Protein AF-A0A3C1U8N4-F1 (afdb_monomer_lite)

Sequence (64 aa):
MTRDILMFGSVIVGMIMISRAKIQFQKRQRVMDDNKYSRHELIVLYAGYAFMAMAFILAAFIKF

Structure (mmCIF, N/CA/C/O backbone):
data_AF-A0A3C1U8N4-F1
#
_entry.id   AF-A0A3C1U8N4-F1
#
loop_
_atom_site.group_PDB
_atom_site.id
_atom_site.type_symbol
_atom_site.label_atom_id
_atom_site.label_alt_id
_atom_site.label_comp_id
_atom_site.label_asym_id
_atom_site.label_entity_id
_atom_site.label_seq_id
_atom_site.pdbx_PDB_ins_code
_atom_site.Cartn_x
_atom_site.Cartn_y
_atom_site.Cartn_z
_atom_site.occupancy
_atom_site.B_iso_or_equiv
_atom_site.auth_seq_id
_atom_site.auth_comp_id
_atom_site.auth_asym_id
_atom_site.auth_atom_id
_atom_site.pdbx_PDB_model_num
ATOM 1 N N . MET A 1 1 ? -7.929 6.768 22.616 1.00 69.88 1 MET A N 1
ATOM 2 C CA . MET A 1 1 ? -6.565 7.274 22.348 1.00 69.88 1 MET A CA 1
ATOM 3 C C . MET A 1 1 ? -5.675 6.243 21.651 1.00 69.88 1 MET A C 1
ATOM 5 O O . MET A 1 1 ? -5.420 6.418 20.470 1.00 69.88 1 MET A O 1
ATOM 9 N N 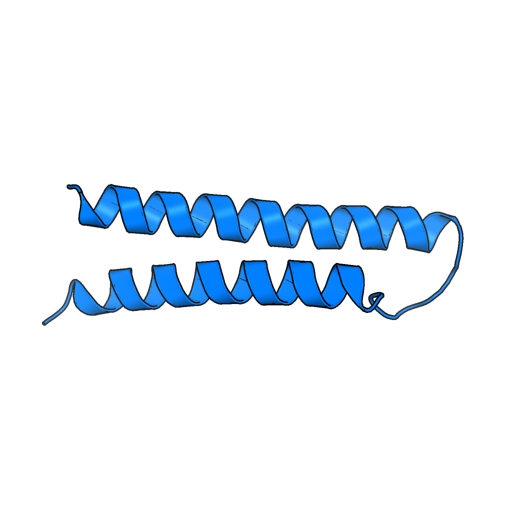. THR A 1 2 ?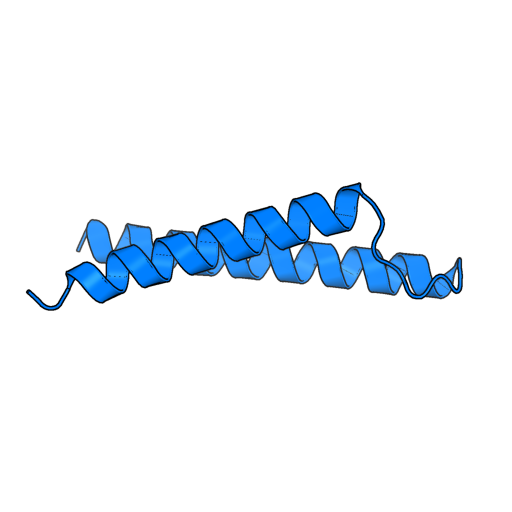 -5.249 5.141 22.290 1.00 79.56 2 THR A N 1
ATOM 10 C CA . THR A 1 2 ? -4.390 4.122 21.631 1.00 79.56 2 THR A CA 1
ATOM 11 C C . THR A 1 2 ? -5.030 3.515 20.380 1.00 79.56 2 THR A C 1
ATOM 13 O O . THR A 1 2 ? -4.369 3.316 19.368 1.00 79.56 2 THR A O 1
ATOM 16 N N . ARG A 1 3 ? -6.346 3.284 20.413 1.00 75.38 3 ARG A N 1
ATOM 17 C CA . ARG A 1 3 ? -7.100 2.748 19.275 1.00 75.38 3 ARG A CA 1
ATOM 18 C C . ARG A 1 3 ? -7.213 3.726 18.104 1.00 75.38 3 ARG A C 1
ATOM 20 O O . ARG A 1 3 ? -7.113 3.306 16.959 1.00 75.38 3 ARG A O 1
ATOM 27 N N . ASP A 1 4 ? -7.369 5.015 18.396 1.00 82.25 4 ASP A N 1
ATOM 28 C CA . ASP A 1 4 ? -7.449 6.073 17.380 1.00 82.25 4 ASP A CA 1
ATOM 29 C C . ASP A 1 4 ? -6.101 6.243 16.675 1.00 82.25 4 ASP A C 1
ATOM 31 O O . ASP A 1 4 ? -6.050 6.391 15.457 1.00 82.25 4 ASP A O 1
ATOM 35 N N . ILE A 1 5 ? -5.001 6.125 17.430 1.00 87.19 5 ILE A N 1
ATOM 36 C CA . ILE A 1 5 ? -3.635 6.100 16.892 1.00 87.19 5 ILE A CA 1
ATOM 37 C C . ILE A 1 5 ? -3.439 4.883 15.981 1.00 87.19 5 ILE A C 1
ATOM 39 O O . ILE A 1 5 ? -2.895 5.028 14.889 1.00 87.19 5 ILE A O 1
ATOM 43 N N . LEU A 1 6 ? -3.910 3.698 16.389 1.00 84.62 6 LEU A N 1
ATOM 44 C CA . LEU A 1 6 ? -3.843 2.492 15.558 1.00 84.62 6 LEU A CA 1
ATOM 45 C C . LEU A 1 6 ? -4.659 2.648 14.272 1.00 84.62 6 LEU A C 1
ATOM 47 O O . LEU A 1 6 ? -4.139 2.382 13.194 1.00 84.62 6 LEU A O 1
ATOM 51 N N . MET A 1 7 ? -5.892 3.147 14.367 1.00 86.38 7 MET A N 1
ATOM 52 C CA . MET A 1 7 ? -6.744 3.419 13.208 1.00 86.38 7 MET A CA 1
ATOM 53 C C . MET A 1 7 ? -6.063 4.394 12.242 1.00 86.38 7 MET A C 1
ATOM 55 O O . MET A 1 7 ? -5.942 4.104 11.054 1.00 86.38 7 MET A O 1
ATOM 59 N N . PHE A 1 8 ? -5.572 5.526 12.748 1.00 89.38 8 PHE A N 1
ATOM 60 C CA . PHE A 1 8 ? -4.914 6.544 11.934 1.00 89.38 8 PHE A CA 1
ATOM 61 C C . PHE A 1 8 ? -3.617 6.021 11.301 1.00 89.38 8 PHE A C 1
ATOM 63 O O . PHE A 1 8 ? -3.369 6.241 10.115 1.00 89.38 8 PHE A O 1
ATOM 70 N N . GLY A 1 9 ? -2.831 5.247 12.0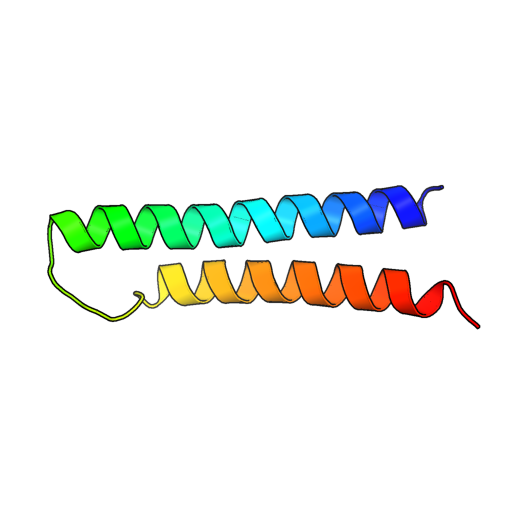54 1.00 90.62 9 GLY A N 1
ATOM 71 C CA . GLY A 1 9 ? -1.638 4.568 11.554 1.00 90.62 9 GLY A CA 1
ATOM 72 C C . GLY A 1 9 ? -1.956 3.594 10.419 1.00 90.62 9 GLY A C 1
ATOM 73 O O . GLY A 1 9 ? -1.303 3.635 9.376 1.00 90.62 9 GLY A O 1
ATOM 74 N N . SER A 1 10 ? -2.997 2.770 10.566 1.00 90.69 10 SER A N 1
ATOM 75 C CA . SER A 1 10 ? -3.447 1.842 9.522 1.00 90.69 10 SER A CA 1
ATOM 76 C C . SER A 1 10 ? -3.911 2.566 8.256 1.00 90.69 10 SER A C 1
ATOM 78 O O . SER A 1 10 ? -3.568 2.132 7.157 1.00 90.69 10 SER A O 1
ATOM 80 N N . VAL A 1 11 ? -4.620 3.695 8.384 1.00 92.81 11 VAL A N 1
ATOM 81 C CA . VAL A 1 11 ? -5.023 4.519 7.228 1.00 92.81 11 VAL A CA 1
ATOM 82 C C . VAL A 1 11 ? -3.802 5.074 6.500 1.00 92.81 11 VAL A C 1
ATOM 84 O O . VAL A 1 11 ? -3.711 4.947 5.279 1.00 92.81 11 VAL A O 1
ATOM 87 N N . ILE A 1 12 ? -2.843 5.655 7.227 1.00 94.94 12 ILE A N 1
ATOM 88 C CA . ILE A 1 12 ? -1.629 6.225 6.626 1.00 94.94 12 ILE A CA 1
ATOM 89 C C . ILE A 1 12 ? -0.846 5.146 5.878 1.00 94.94 12 ILE A C 1
ATOM 91 O O . ILE A 1 12 ? -0.488 5.336 4.715 1.00 94.94 12 ILE A O 1
ATOM 95 N N . VAL A 1 13 ? -0.606 3.999 6.517 1.00 94.94 13 VAL A N 1
ATOM 96 C CA . VAL A 1 13 ? 0.121 2.884 5.897 1.00 94.94 13 VAL A CA 1
ATOM 97 C C . VAL A 1 13 ? -0.621 2.385 4.655 1.00 94.94 13 VAL A C 1
ATOM 99 O O . VAL A 1 13 ? -0.005 2.246 3.596 1.00 94.94 13 VAL A O 1
ATOM 102 N N . GLY A 1 14 ? -1.943 2.206 4.738 1.00 93.56 14 GLY A N 1
ATOM 103 C CA . GLY A 1 14 ? -2.779 1.803 3.606 1.00 93.56 14 GLY A CA 1
ATOM 104 C C . GLY A 1 14 ? -2.691 2.775 2.426 1.00 93.56 14 GLY A C 1
ATOM 105 O O . GLY A 1 14 ? -2.437 2.358 1.293 1.00 93.56 14 GLY A O 1
ATOM 106 N N . MET A 1 15 ? -2.808 4.081 2.685 1.00 94.81 15 MET A N 1
ATOM 107 C CA . MET A 1 15 ? -2.679 5.124 1.662 1.00 94.81 15 MET A CA 1
ATOM 108 C C . MET A 1 15 ? -1.291 5.148 1.018 1.00 94.81 15 MET A C 1
ATOM 110 O O . MET A 1 15 ? -1.192 5.258 -0.208 1.00 94.81 15 MET A O 1
ATOM 114 N N . ILE A 1 16 ? -0.220 5.018 1.809 1.00 95.19 16 ILE A N 1
ATOM 115 C CA . ILE A 1 16 ? 1.155 4.976 1.293 1.00 95.19 16 ILE A CA 1
ATOM 116 C C . ILE A 1 16 ? 1.333 3.766 0.374 1.00 95.19 16 ILE A C 1
ATOM 118 O O . ILE A 1 16 ? 1.866 3.916 -0.725 1.00 95.19 16 ILE A O 1
ATOM 122 N N . MET A 1 17 ? 0.867 2.580 0.776 1.00 93.75 17 MET A N 1
ATOM 123 C CA . MET A 1 17 ? 0.993 1.365 -0.036 1.00 93.75 17 MET A CA 1
ATOM 124 C C . MET A 1 17 ? 0.239 1.488 -1.363 1.00 93.75 17 MET A C 1
ATOM 126 O O . MET A 1 17 ? 0.835 1.272 -2.420 1.00 93.75 17 MET A O 1
ATOM 130 N N . ILE A 1 18 ? -1.024 1.926 -1.334 1.00 94.31 18 ILE A N 1
ATOM 131 C CA . ILE A 1 18 ? -1.825 2.145 -2.551 1.00 94.31 18 ILE A CA 1
ATOM 132 C C . ILE A 1 18 ? -1.146 3.174 -3.464 1.00 94.31 18 ILE A C 1
ATOM 134 O O . ILE A 1 18 ? -1.038 2.962 -4.673 1.00 94.31 18 ILE A O 1
ATOM 138 N N . SER A 1 19 ? -0.644 4.272 -2.895 1.00 94.88 19 SER A N 1
ATOM 139 C CA . SER A 1 19 ? 0.040 5.316 -3.663 1.00 94.88 19 SER A CA 1
ATOM 140 C C . SER A 1 19 ? 1.329 4.797 -4.296 1.00 94.88 19 SER A C 1
ATOM 142 O O . SER A 1 19 ? 1.579 5.057 -5.471 1.00 94.88 19 SER A O 1
ATOM 144 N N . ARG A 1 20 ? 2.129 4.003 -3.571 1.00 92.94 20 ARG A N 1
ATOM 145 C CA . ARG A 1 20 ? 3.346 3.391 -4.125 1.00 92.94 20 ARG A CA 1
ATOM 146 C C . ARG A 1 20 ? 3.034 2.414 -5.254 1.00 92.94 20 ARG A C 1
ATOM 148 O O . ARG A 1 20 ? 3.719 2.480 -6.272 1.00 92.94 20 ARG A O 1
ATOM 155 N N . ALA A 1 21 ? 2.002 1.582 -5.117 1.00 91.88 21 ALA A N 1
ATOM 156 C CA . ALA A 1 21 ? 1.567 0.680 -6.185 1.00 91.88 21 ALA A CA 1
ATOM 157 C C . ALA A 1 21 ? 1.155 1.457 -7.448 1.00 91.88 21 ALA A C 1
ATOM 159 O O . ALA A 1 21 ? 1.584 1.121 -8.551 1.00 91.88 21 ALA A O 1
ATOM 160 N N . LYS A 1 22 ? 0.397 2.552 -7.294 1.00 91.88 22 LYS A N 1
ATOM 161 C CA . LYS A 1 22 ? 0.004 3.421 -8.416 1.00 91.88 22 LYS A CA 1
ATOM 162 C C . LYS A 1 22 ? 1.190 4.132 -9.067 1.00 91.88 22 LYS A C 1
ATOM 164 O O . LYS A 1 22 ? 1.258 4.190 -10.290 1.00 91.88 22 LYS A O 1
ATOM 169 N N . ILE A 1 23 ? 2.138 4.638 -8.278 1.00 93.19 23 ILE A N 1
ATOM 170 C CA . ILE A 1 23 ? 3.350 5.284 -8.804 1.00 93.19 23 ILE A CA 1
ATOM 171 C C . ILE A 1 23 ? 4.211 4.274 -9.571 1.00 93.19 23 ILE A C 1
ATOM 173 O O . ILE A 1 23 ? 4.735 4.611 -10.630 1.00 93.19 2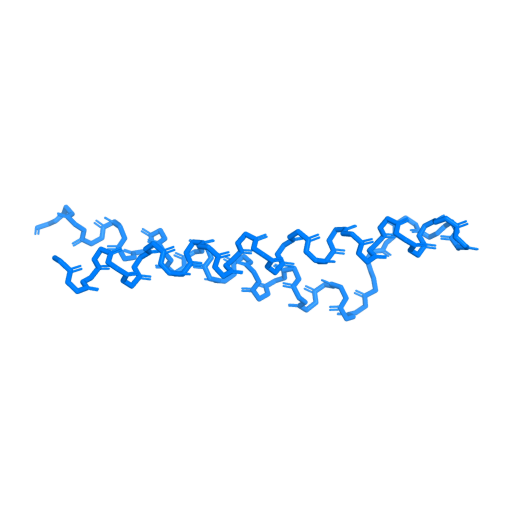3 ILE A O 1
ATOM 177 N N . GLN A 1 24 ? 4.369 3.050 -9.058 1.00 90.81 24 GLN A N 1
ATOM 178 C CA . GLN A 1 24 ? 5.100 1.985 -9.754 1.00 90.81 24 GLN A CA 1
ATOM 179 C C . GLN A 1 24 ? 4.430 1.625 -11.079 1.00 90.81 24 GLN A C 1
ATOM 181 O O . GLN A 1 24 ? 5.105 1.626 -12.106 1.00 90.81 24 GLN A O 1
ATOM 186 N N . PHE A 1 25 ? 3.109 1.448 -11.067 1.00 91.81 25 PHE A N 1
ATOM 187 C CA . PHE A 1 25 ? 2.330 1.190 -12.271 1.00 91.81 25 PHE A CA 1
ATOM 188 C C . PHE A 1 25 ? 2.499 2.304 -13.308 1.00 91.81 25 PHE A C 1
ATOM 190 O O . PHE A 1 25 ? 2.875 2.038 -14.443 1.00 91.81 25 PHE A O 1
ATOM 197 N N . GLN A 1 26 ? 2.336 3.567 -12.906 1.00 90.25 26 GLN A N 1
ATOM 198 C CA . GLN A 1 26 ? 2.499 4.703 -13.814 1.00 90.25 26 GLN A CA 1
ATOM 199 C C . GLN A 1 26 ? 3.931 4.812 -14.357 1.00 90.25 26 GLN A C 1
ATOM 201 O O . GLN A 1 26 ? 4.127 5.161 -15.519 1.00 90.25 26 GLN A O 1
ATOM 206 N N . LYS A 1 27 ? 4.949 4.525 -13.536 1.00 90.38 27 LYS A N 1
ATOM 207 C CA . LYS A 1 27 ? 6.344 4.488 -13.995 1.00 90.38 27 LYS A CA 1
ATOM 208 C C . LYS A 1 27 ? 6.566 3.380 -15.017 1.00 90.38 27 LYS A C 1
ATOM 210 O O . LYS A 1 27 ? 7.254 3.626 -16.002 1.00 90.38 27 LYS A O 1
ATOM 215 N N . ARG A 1 28 ? 5.983 2.197 -14.808 1.00 88.81 28 ARG A N 1
ATOM 216 C CA . ARG A 1 28 ? 6.103 1.082 -15.750 1.00 88.81 28 ARG A CA 1
ATOM 217 C C . ARG A 1 28 ? 5.359 1.363 -17.053 1.00 88.81 28 ARG A C 1
ATOM 219 O O . ARG A 1 28 ? 5.940 1.142 -18.107 1.00 88.81 28 ARG A O 1
ATOM 226 N N . GLN A 1 29 ? 4.167 1.957 -16.983 1.00 88.81 29 GLN A N 1
ATOM 227 C CA . GLN A 1 29 ? 3.384 2.339 -18.163 1.00 88.81 29 GLN A CA 1
ATOM 228 C C . GLN A 1 29 ? 4.105 3.311 -19.105 1.00 88.81 29 GLN A C 1
ATOM 230 O O . GLN A 1 29 ? 3.840 3.327 -20.299 1.00 88.81 29 GLN A O 1
ATOM 235 N N . ARG A 1 30 ? 5.065 4.100 -18.603 1.00 86.50 30 ARG A N 1
ATOM 236 C CA . ARG A 1 30 ? 5.909 4.956 -19.459 1.00 86.50 30 ARG A CA 1
ATOM 237 C C . ARG A 1 30 ? 6.900 4.174 -20.327 1.00 86.50 30 ARG A C 1
ATOM 239 O O . ARG A 1 30 ? 7.450 4.750 -21.257 1.00 86.50 30 ARG A O 1
ATOM 246 N N . VAL A 1 31 ? 7.179 2.918 -19.984 1.00 87.44 31 VAL A N 1
ATOM 247 C CA . VAL A 1 31 ? 8.191 2.069 -20.635 1.00 87.44 31 VAL A CA 1
ATOM 248 C C . VAL A 1 31 ? 7.543 0.889 -21.361 1.00 87.44 31 VAL A C 1
ATOM 250 O O . VAL A 1 31 ? 8.002 0.497 -22.428 1.00 87.44 31 VAL A O 1
ATOM 253 N N . MET A 1 32 ? 6.477 0.327 -20.796 1.00 83.31 32 MET A N 1
ATOM 254 C CA . MET A 1 32 ? 5.699 -0.765 -21.368 1.00 83.31 32 MET A CA 1
ATOM 255 C C . MET A 1 32 ? 4.225 -0.397 -21.310 1.00 83.31 32 MET A C 1
ATOM 257 O O . MET A 1 32 ? 3.703 -0.179 -20.223 1.00 83.31 32 MET A O 1
ATOM 261 N N . ASP A 1 33 ? 3.554 -0.358 -22.458 1.00 80.38 33 ASP A N 1
ATOM 262 C CA . ASP A 1 33 ? 2.131 -0.016 -22.543 1.00 80.38 33 ASP A CA 1
ATOM 263 C C . ASP A 1 33 ? 1.245 -1.222 -22.180 1.00 80.38 33 ASP A C 1
ATOM 265 O O . ASP A 1 33 ? 0.465 -1.744 -22.979 1.00 80.38 33 ASP A O 1
ATOM 269 N N . ASP A 1 34 ? 1.433 -1.748 -20.968 1.00 82.19 34 ASP A N 1
ATOM 270 C CA . ASP A 1 34 ? 0.595 -2.794 -20.409 1.00 82.19 34 ASP A CA 1
ATOM 271 C C . ASP A 1 34 ? -0.478 -2.188 -19.494 1.00 82.19 34 ASP A C 1
ATOM 273 O O . ASP A 1 34 ? -0.222 -1.564 -18.465 1.00 82.19 34 ASP A O 1
ATOM 277 N N . ASN A 1 35 ? -1.747 -2.385 -19.850 1.00 80.19 35 ASN A N 1
ATOM 278 C CA . ASN A 1 35 ? -2.865 -1.834 -19.078 1.00 80.19 35 ASN A CA 1
ATOM 279 C C . ASN A 1 35 ? -3.248 -2.699 -17.857 1.00 80.19 35 ASN A C 1
ATOM 281 O O . ASN A 1 35 ? -4.404 -2.738 -17.438 1.00 80.19 35 ASN A O 1
ATOM 285 N N . LYS A 1 36 ? -2.304 -3.477 -17.315 1.00 87.00 36 LYS A N 1
ATOM 286 C CA . LYS A 1 36 ? -2.546 -4.437 -16.227 1.00 87.00 36 LYS A CA 1
ATOM 287 C C . LYS A 1 36 ? -1.493 -4.292 -15.149 1.00 87.00 36 LYS A C 1
ATOM 289 O O . LYS A 1 36 ? -0.312 -4.279 -15.454 1.00 87.00 36 LYS A O 1
ATOM 294 N N . TYR A 1 37 ? -1.895 -4.244 -13.885 1.00 86.25 37 TYR A N 1
ATOM 295 C CA . TYR A 1 37 ? -0.941 -4.263 -12.777 1.00 86.25 37 TYR A CA 1
ATOM 296 C C . TYR A 1 37 ? -0.075 -5.529 -12.806 1.00 86.25 37 TYR A C 1
ATOM 298 O O . TYR A 1 37 ? -0.566 -6.628 -13.080 1.00 86.25 37 TYR A O 1
ATOM 306 N N . SER A 1 38 ? 1.211 -5.390 -12.481 1.00 89.31 38 SER A N 1
ATOM 307 C CA . SER A 1 38 ? 2.070 -6.559 -12.277 1.00 89.31 38 SER A CA 1
ATOM 308 C C . SER A 1 38 ? 1.643 -7.308 -11.017 1.00 89.31 38 SER A C 1
ATOM 310 O O . SER A 1 38 ? 0.987 -6.751 -10.135 1.00 89.31 38 SER A O 1
ATOM 312 N N . ARG A 1 39 ? 2.070 -8.571 -10.878 1.00 90.88 39 ARG A N 1
ATOM 313 C CA . ARG A 1 39 ? 1.835 -9.338 -9.641 1.00 90.88 39 ARG A CA 1
ATOM 314 C C . ARG A 1 39 ? 2.323 -8.586 -8.402 1.00 90.88 39 ARG A C 1
ATOM 316 O O . ARG A 1 39 ? 1.629 -8.581 -7.393 1.00 90.88 39 ARG A O 1
ATOM 323 N N . HIS A 1 40 ? 3.484 -7.933 -8.484 1.00 88.75 40 HIS A N 1
ATOM 324 C CA . HIS A 1 40 ? 4.024 -7.194 -7.348 1.00 88.75 40 HIS A CA 1
ATOM 325 C C . HIS A 1 40 ? 3.167 -5.969 -7.006 1.00 88.75 40 HIS A C 1
ATOM 327 O O . HIS A 1 40 ? 2.830 -5.777 -5.838 1.00 88.75 40 HIS A O 1
ATOM 333 N N . GLU A 1 41 ? 2.771 -5.178 -8.004 1.00 90.25 41 GLU A N 1
ATOM 334 C CA . GLU A 1 41 ? 1.904 -4.015 -7.791 1.00 90.25 41 GLU A CA 1
ATOM 335 C C . GLU A 1 41 ? 0.540 -4.419 -7.237 1.00 90.25 41 GLU A C 1
ATOM 337 O O . GLU A 1 41 ? 0.056 -3.765 -6.320 1.00 90.25 41 GLU A O 1
ATOM 342 N N . LEU A 1 42 ? -0.043 -5.518 -7.729 1.00 92.88 42 LEU A N 1
ATOM 343 C CA . LEU A 1 42 ? -1.282 -6.086 -7.194 1.00 92.88 42 LEU A CA 1
ATOM 344 C C . LEU A 1 42 ? -1.134 -6.460 -5.723 1.00 92.88 42 LEU A C 1
ATOM 346 O O . LEU A 1 42 ? -1.983 -6.082 -4.926 1.00 92.88 42 LEU A O 1
ATOM 350 N N . ILE A 1 43 ? -0.057 -7.150 -5.340 1.00 93.56 43 ILE A N 1
ATOM 351 C CA . ILE A 1 43 ? 0.186 -7.518 -3.937 1.00 93.56 43 ILE A CA 1
ATOM 352 C C . ILE A 1 43 ? 0.265 -6.266 -3.056 1.00 93.56 43 ILE A C 1
ATOM 354 O O . ILE A 1 43 ? -0.362 -6.224 -2.000 1.00 93.56 43 ILE A O 1
ATOM 358 N N . VAL A 1 44 ? 0.992 -5.231 -3.488 1.00 93.31 44 VAL A N 1
ATOM 359 C CA . VAL A 1 44 ? 1.125 -3.979 -2.721 1.00 93.31 44 VAL A CA 1
ATOM 360 C C . VAL A 1 44 ? -0.210 -3.234 -2.645 1.00 9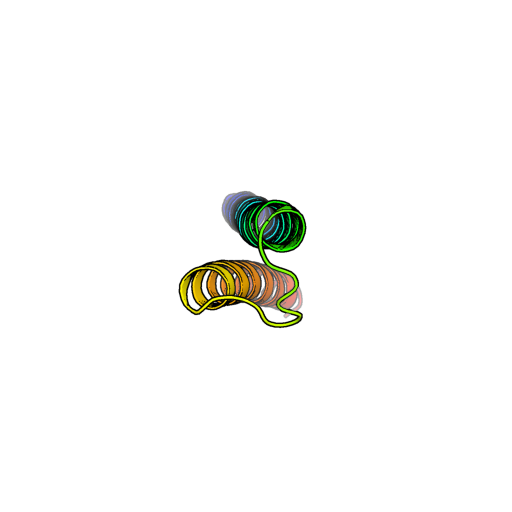3.31 44 VAL A C 1
ATOM 362 O O . VAL A 1 44 ? -0.567 -2.721 -1.584 1.00 93.31 44 VAL A O 1
ATOM 365 N N . LEU A 1 45 ? -0.970 -3.209 -3.741 1.00 93.62 45 LEU A N 1
ATOM 366 C CA . LEU A 1 45 ? -2.297 -2.606 -3.806 1.00 93.62 45 LEU A CA 1
ATOM 367 C C . LEU A 1 45 ? -3.273 -3.320 -2.856 1.00 93.62 45 LEU A C 1
ATOM 369 O O . LEU A 1 45 ? -3.928 -2.666 -2.047 1.00 93.62 45 LEU A O 1
ATOM 373 N N . TYR A 1 46 ? -3.326 -4.655 -2.903 1.00 94.44 46 TYR A N 1
ATOM 374 C CA . TYR A 1 46 ? -4.174 -5.468 -2.029 1.00 94.44 46 TYR A CA 1
ATOM 375 C C . TYR A 1 46 ? -3.771 -5.362 -0.562 1.00 94.44 46 TYR A C 1
ATOM 377 O O . TYR A 1 46 ? -4.646 -5.240 0.290 1.00 94.44 46 TYR A O 1
ATOM 385 N N . ALA A 1 47 ? -2.472 -5.347 -0.256 1.00 93.75 47 ALA A N 1
ATOM 386 C CA . ALA A 1 47 ? -1.999 -5.111 1.102 1.00 93.75 47 ALA A CA 1
ATOM 387 C C . ALA A 1 47 ? -2.455 -3.734 1.610 1.00 93.75 47 ALA A C 1
ATOM 389 O O . ALA A 1 47 ? -2.989 -3.627 2.712 1.00 93.75 47 ALA A O 1
ATOM 390 N N . GLY A 1 48 ? -2.343 -2.692 0.779 1.00 93.69 48 GLY A N 1
ATOM 391 C CA . GLY A 1 48 ? -2.851 -1.362 1.104 1.00 93.69 48 GLY A CA 1
ATOM 392 C C . GLY A 1 48 ? -4.364 -1.341 1.352 1.00 93.69 48 GLY A C 1
ATOM 393 O O . GLY A 1 48 ? -4.813 -0.766 2.343 1.00 93.69 48 GLY A O 1
ATOM 394 N N . TYR A 1 49 ? -5.156 -2.023 0.519 1.00 94.44 49 TYR A N 1
ATOM 395 C CA . TYR A 1 49 ? -6.597 -2.169 0.747 1.00 94.44 49 TYR A CA 1
ATOM 396 C C . TYR A 1 49 ? -6.926 -2.939 2.028 1.00 94.44 49 TYR A C 1
ATOM 398 O O . TYR A 1 49 ? -7.860 -2.554 2.728 1.00 94.44 49 TYR A O 1
ATOM 406 N N . ALA A 1 50 ? -6.153 -3.968 2.380 1.00 94.12 50 ALA A N 1
ATOM 407 C CA . ALA A 1 50 ? -6.334 -4.698 3.631 1.00 94.12 50 ALA A CA 1
ATOM 408 C C . ALA A 1 50 ? -6.118 -3.790 4.855 1.00 94.12 50 ALA A C 1
ATOM 410 O O . ALA A 1 50 ? -6.919 -3.823 5.789 1.00 94.12 50 ALA A O 1
ATOM 411 N N . PHE A 1 51 ? -5.103 -2.918 4.829 1.00 93.25 51 PHE A N 1
ATOM 4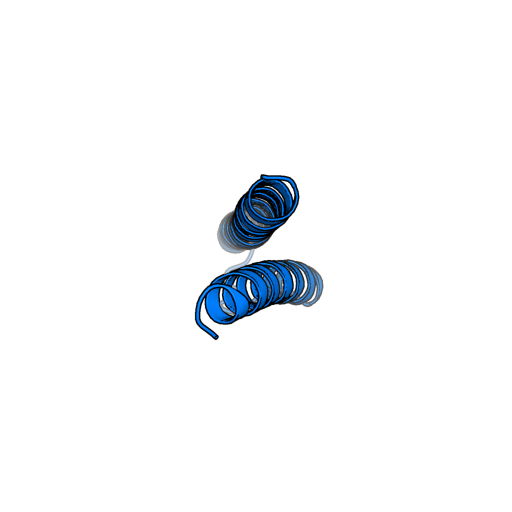12 C CA . PHE A 1 51 ? -4.889 -1.916 5.882 1.00 93.25 51 PHE A CA 1
ATOM 413 C C . PHE A 1 51 ? -6.039 -0.903 5.976 1.00 93.25 51 PHE A C 1
ATOM 415 O O . PHE A 1 51 ? -6.476 -0.577 7.081 1.00 93.25 51 PHE A O 1
ATOM 422 N N . MET A 1 52 ? -6.582 -0.451 4.840 1.00 92.94 52 MET A N 1
ATOM 423 C CA . MET A 1 52 ? -7.749 0.443 4.821 1.00 92.94 52 MET A CA 1
ATOM 424 C C . MET A 1 52 ? -9.009 -0.245 5.367 1.00 92.94 52 MET A C 1
ATOM 426 O O . MET A 1 52 ? -9.752 0.355 6.142 1.00 92.94 52 MET A O 1
ATOM 430 N N . ALA A 1 53 ? -9.237 -1.513 5.014 1.00 91.75 53 ALA A N 1
ATOM 431 C CA . ALA A 1 53 ? -10.350 -2.303 5.535 1.00 91.75 53 ALA A CA 1
ATOM 432 C C . ALA A 1 53 ? -10.223 -2.528 7.049 1.00 91.75 53 ALA A C 1
ATOM 434 O O . ALA A 1 53 ? -11.194 -2.371 7.783 1.00 91.75 53 ALA A O 1
ATOM 435 N N . MET A 1 54 ? -9.015 -2.821 7.535 1.00 90.19 54 MET A N 1
ATOM 436 C CA . MET A 1 54 ? -8.740 -2.964 8.965 1.00 90.19 54 MET A CA 1
ATOM 437 C C . MET A 1 54 ? -9.003 -1.661 9.726 1.00 90.19 54 MET A C 1
ATOM 439 O O . MET A 1 54 ? -9.643 -1.687 10.776 1.00 90.19 54 MET A O 1
ATOM 443 N N . ALA A 1 55 ? -8.586 -0.517 9.175 1.00 89.00 55 ALA A N 1
ATOM 444 C CA . ALA A 1 55 ? -8.898 0.788 9.748 1.00 89.00 55 ALA A CA 1
ATOM 445 C C . ALA A 1 55 ? -10.412 1.041 9.817 1.00 89.00 55 ALA A C 1
ATOM 447 O O . ALA A 1 55 ? -10.911 1.503 10.841 1.00 89.00 55 ALA A O 1
ATOM 448 N N . PHE A 1 56 ? -11.153 0.693 8.760 1.00 88.56 56 PHE A N 1
ATOM 449 C CA . PHE A 1 56 ? -12.610 0.815 8.735 1.00 88.56 56 PHE A CA 1
ATOM 450 C C . PHE A 1 56 ? -13.284 -0.069 9.791 1.00 88.56 56 PHE A C 1
ATOM 452 O O . PHE A 1 56 ? -14.177 0.390 10.495 1.00 88.56 56 PHE A O 1
ATOM 459 N N . ILE A 1 57 ? -12.826 -1.311 9.956 1.00 88.94 57 ILE A N 1
ATOM 460 C CA . ILE A 1 57 ? -13.327 -2.228 10.986 1.00 88.94 57 ILE A CA 1
ATOM 461 C C . ILE A 1 57 ? -13.078 -1.646 12.386 1.00 88.94 57 ILE A C 1
ATOM 463 O O . ILE A 1 57 ? -14.002 -1.557 13.193 1.00 88.94 57 ILE A O 1
ATOM 467 N N . LEU A 1 58 ? -11.857 -1.173 12.660 1.00 86.38 58 LEU A N 1
ATOM 468 C CA . LEU A 1 58 ? -11.506 -0.523 13.930 1.00 86.38 58 LEU A CA 1
ATOM 469 C C . LEU A 1 58 ? -12.365 0.721 14.212 1.00 86.38 58 LEU A C 1
ATOM 471 O O . LEU A 1 58 ? -12.695 0.984 15.375 1.00 86.38 58 LEU A O 1
ATOM 475 N N . ALA A 1 59 ? -12.743 1.456 13.162 1.00 83.50 59 ALA A N 1
ATOM 476 C CA . ALA A 1 59 ? -13.648 2.598 13.236 1.00 83.50 59 ALA A CA 1
ATOM 477 C C . ALA A 1 59 ? -15.107 2.178 13.486 1.00 83.50 59 ALA A C 1
ATOM 479 O O . ALA A 1 59 ? -15.797 2.797 14.291 1.00 83.50 59 ALA A O 1
ATOM 480 N N . ALA A 1 60 ? -15.589 1.115 12.841 1.00 80.94 60 ALA A N 1
ATOM 481 C CA . ALA A 1 60 ? -16.962 0.630 12.983 1.00 80.94 60 ALA A CA 1
ATOM 482 C C . ALA A 1 60 ? -17.252 0.126 14.406 1.00 80.94 60 ALA A C 1
ATOM 484 O O . ALA A 1 60 ? -18.295 0.443 14.974 1.00 80.94 60 ALA A O 1
ATOM 485 N N . PHE A 1 61 ? -16.282 -0.536 15.042 1.00 73.75 61 PHE A N 1
ATOM 486 C CA . PHE A 1 61 ? -16.356 -0.923 16.456 1.00 73.75 61 PHE A CA 1
ATOM 487 C C . PHE A 1 61 ? -16.350 0.278 17.433 1.00 73.75 61 PHE A C 1
ATOM 489 O O . PHE A 1 61 ? -16.213 0.089 18.639 1.00 73.75 61 PHE A O 1
ATOM 496 N N . ILE A 1 62 ? -16.368 1.541 16.972 1.00 61.91 62 ILE A N 1
ATOM 497 C CA . ILE A 1 62 ? -16.545 2.734 17.838 1.00 61.91 62 ILE A CA 1
ATOM 498 C C . ILE A 1 62 ? -18.029 2.905 18.207 1.00 61.91 62 ILE A C 1
ATOM 500 O O . ILE A 1 62 ? -18.338 3.554 19.201 1.00 61.91 62 ILE A O 1
ATOM 504 N N . LYS A 1 63 ? -18.951 2.302 17.444 1.00 53.31 63 LYS A N 1
ATOM 505 C CA . LYS A 1 63 ? -20.394 2.369 17.693 1.00 53.31 63 LYS A CA 1
ATOM 506 C C . LYS A 1 63 ? -20.967 0.992 18.027 1.00 53.31 63 LYS A C 1
ATOM 508 O O . LYS A 1 63 ? -21.588 0.378 17.167 1.00 53.31 63 LYS A O 1
ATOM 513 N N . PHE A 1 64 ? -20.760 0.533 19.256 1.00 46.72 64 PHE A N 1
ATOM 514 C CA . PHE A 1 64 ? -21.668 -0.379 19.955 1.00 46.72 64 PHE A CA 1
ATOM 515 C C . PHE A 1 64 ? -21.504 -0.195 21.461 1.00 46.72 64 PHE A C 1
ATOM 517 O O . PHE A 1 64 ? -20.337 -0.082 21.901 1.00 46.72 64 PHE A O 1
#

Foldseek 3Di:
DVLVVLLVVLLVQLVVLLVVLVVVVVVVCVVDVDPDRDPVSVVSNVSSVVSNVVSVVSVVVVDD

Radius of gyration: 14.7 Å; chains: 1; bounding box: 30×17×45 Å

Secondary structure (DSSP, 8-state):
-HHHHHHHHHHHHHHHHHHHHHHHHHHHHTTS---S--HHHHHHHHHHHHHHHHHHHHHHTT--

pLDDT: mean 87.4, std 9.29, range [46.72, 95.19]